Protein AF-A0AA35SEV9-F1 (afdb_monomer)

Organism: Geodia barretti (NCBI:txid519541)

InterPro domains:
  IPR002083 MATH/TRAF domain [PS50144] (1-94)
  IPR008974 TRAF-like [G3DSA:2.60.210.10] (1-99)
  IPR049342 TRAF1-6, MATH domain [PF21355] (1-91)

pLDDT: mean 81.18, std 13.23, range [44.41, 95.62]

Structure (mmCIF, N/CA/C/O backbone):
data_AF-A0AA35SEV9-F1
#
_entry.id   AF-A0AA35SEV9-F1
#
loop_
_atom_site.group_PDB
_atom_site.id
_atom_site.type_symbol
_atom_site.label_atom_id
_atom_site.label_alt_id
_atom_site.label_comp_id
_atom_site.label_asym_id
_atom_site.label_entity_id
_atom_site.label_seq_id
_atom_site.pdbx_PDB_ins_code
_atom_site.Cartn_x
_atom_site.Cartn_y
_atom_site.Cartn_z
_atom_site.occupancy
_atom_site.B_iso_or_equiv
_atom_site.auth_seq_id
_atom_site.auth_comp_id
_atom_site.auth_asym_id
_atom_site.auth_atom_id
_atom_site.pdbx_PDB_model_num
ATOM 1 N N . MET A 1 1 ? 6.228 -3.568 -7.832 1.00 87.62 1 MET A N 1
ATOM 2 C CA . MET A 1 1 ? 6.387 -2.973 -9.179 1.00 87.62 1 MET A CA 1
ATOM 3 C C . MET A 1 1 ? 5.561 -3.726 -10.206 1.00 87.62 1 MET A C 1
ATOM 5 O O . MET A 1 1 ? 5.383 -4.935 -10.067 1.00 87.62 1 MET A O 1
ATOM 9 N N . MET A 1 2 ? 5.070 -3.018 -11.220 1.00 92.62 2 MET A N 1
ATOM 10 C CA . MET A 1 2 ? 4.344 -3.572 -12.366 1.00 92.62 2 MET A CA 1
ATOM 11 C C . MET A 1 2 ? 5.061 -3.189 -13.657 1.00 92.62 2 MET A C 1
ATOM 13 O O . MET A 1 2 ? 5.808 -2.213 -13.660 1.00 92.62 2 MET A O 1
ATOM 17 N N . LYS A 1 3 ? 4.843 -3.963 -14.721 1.00 94.31 3 LYS A N 1
ATOM 18 C CA . LYS A 1 3 ? 5.356 -3.637 -16.048 1.00 94.31 3 LYS A CA 1
ATOM 19 C C . LYS A 1 3 ? 4.572 -2.456 -16.617 1.00 94.31 3 LYS A C 1
ATOM 21 O O . LYS A 1 3 ? 3.362 -2.557 -16.809 1.00 94.31 3 LYS A O 1
ATOM 26 N N . GLY A 1 4 ? 5.258 -1.352 -16.872 1.00 93.62 4 GLY A N 1
ATOM 27 C CA . GLY A 1 4 ? 4.696 -0.162 -17.498 1.00 93.62 4 GLY A CA 1
ATOM 28 C C . GLY A 1 4 ? 4.988 -0.096 -18.996 1.00 93.62 4 GLY A C 1
ATOM 29 O O . GLY A 1 4 ? 6.002 -0.599 -19.484 1.00 93.62 4 GLY A O 1
ATOM 30 N N . GLU A 1 5 ? 4.119 0.589 -19.740 1.00 95.62 5 GLU A N 1
ATOM 31 C CA . GLU A 1 5 ? 4.301 0.845 -21.180 1.00 95.62 5 GLU A CA 1
ATOM 32 C C . GLU A 1 5 ? 5.563 1.675 -21.470 1.00 95.62 5 GLU A C 1
ATOM 34 O O . GLU A 1 5 ? 6.181 1.539 -22.526 1.00 95.62 5 GLU A O 1
ATOM 39 N N . PHE A 1 6 ? 5.989 2.493 -20.503 1.00 94.56 6 PHE A N 1
ATOM 40 C CA . PHE A 1 6 ? 7.127 3.404 -20.624 1.00 94.56 6 PHE A CA 1
ATOM 41 C C . PHE A 1 6 ? 8.382 2.931 -19.876 1.00 94.56 6 PHE A C 1
ATOM 43 O O . PHE A 1 6 ? 9.344 3.690 -19.779 1.00 94.56 6 PHE A O 1
ATOM 50 N N . ASP A 1 7 ? 8.431 1.678 -19.405 1.00 92.94 7 ASP A N 1
ATOM 51 C CA . ASP A 1 7 ? 9.550 1.147 -18.606 1.00 92.94 7 ASP A CA 1
ATOM 52 C C . ASP A 1 7 ? 10.916 1.240 -19.302 1.00 92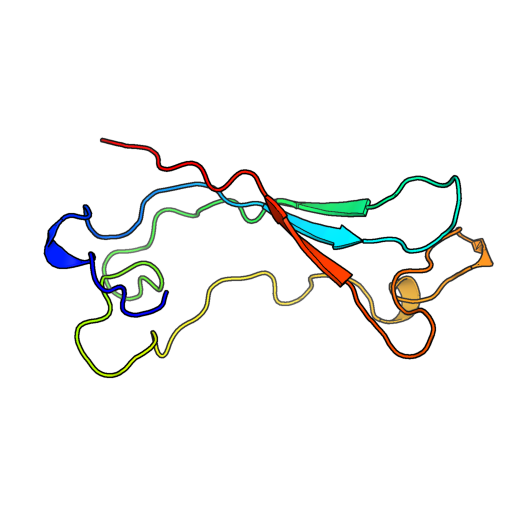.94 7 ASP A C 1
ATOM 54 O O . ASP A 1 7 ? 11.947 1.243 -18.628 1.00 92.94 7 ASP A O 1
ATOM 58 N N . SER A 1 8 ? 10.950 1.303 -20.639 1.00 93.50 8 SER A N 1
ATOM 59 C CA . SER A 1 8 ? 12.180 1.498 -21.420 1.00 93.50 8 SER A CA 1
ATOM 60 C C . SER A 1 8 ? 12.790 2.894 -21.279 1.00 93.50 8 SER A C 1
ATOM 62 O O . SER A 1 8 ? 13.962 3.061 -21.598 1.00 93.50 8 SER A O 1
ATOM 64 N N . HIS A 1 9 ? 12.010 3.878 -20.830 1.00 93.12 9 HIS A N 1
ATOM 65 C CA . HIS A 1 9 ? 12.426 5.271 -20.652 1.00 93.12 9 HIS A CA 1
ATOM 66 C C . HIS A 1 9 ? 12.695 5.626 -19.182 1.00 93.12 9 HIS A C 1
ATOM 68 O O . HIS A 1 9 ? 13.151 6.731 -18.893 1.00 93.12 9 HIS A O 1
ATOM 74 N N . LEU A 1 10 ? 12.408 4.712 -18.251 1.00 90.12 10 LE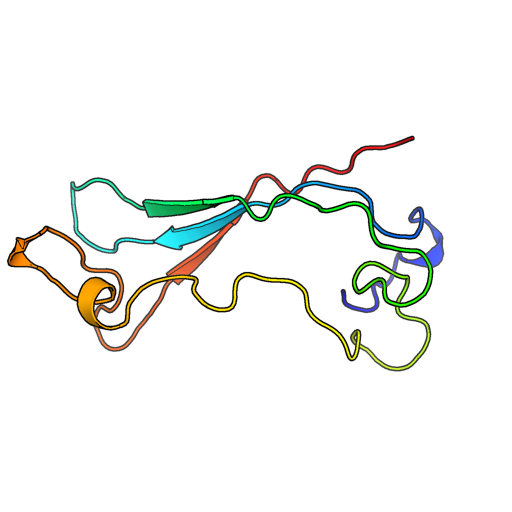U A N 1
ATOM 75 C CA . LEU A 1 10 ? 12.608 4.915 -16.819 1.00 90.12 10 LEU A CA 1
ATOM 76 C C . LEU A 1 10 ? 13.982 4.402 -16.370 1.00 90.12 10 LEU A C 1
ATOM 78 O O . LEU A 1 10 ? 14.529 3.449 -16.931 1.00 90.12 10 LEU A O 1
ATOM 82 N N . LYS A 1 11 ? 14.529 5.033 -15.326 1.00 89.00 11 LYS A N 1
ATOM 83 C CA . LYS A 1 11 ? 15.733 4.556 -14.637 1.00 89.00 11 LYS A CA 1
ATOM 84 C C . LYS A 1 11 ? 15.363 3.412 -13.691 1.00 89.00 11 LYS A C 1
ATOM 86 O O . LYS A 1 11 ? 14.328 3.463 -13.032 1.00 89.00 11 LYS A O 1
ATOM 91 N N . TRP A 1 12 ? 16.235 2.409 -13.617 1.00 88.44 12 TRP A N 1
ATOM 92 C CA . TRP A 1 12 ? 16.050 1.231 -12.772 1.00 88.44 12 TRP A CA 1
ATOM 93 C C . TRP A 1 12 ? 17.318 0.914 -11.960 1.00 88.44 12 TRP A C 1
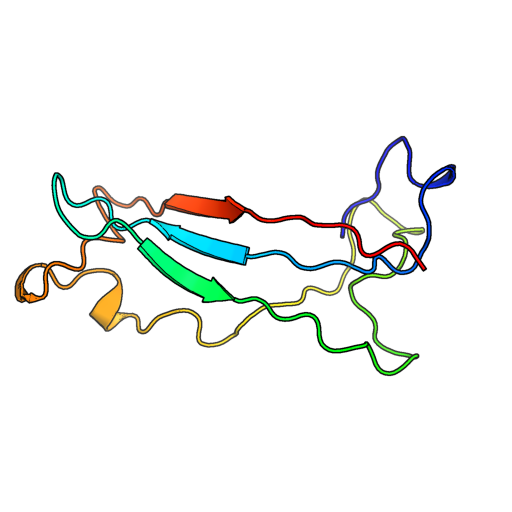ATOM 95 O O . TRP A 1 12 ? 18.416 1.162 -12.465 1.00 88.44 12 TRP A O 1
ATOM 105 N N . PRO A 1 13 ? 17.190 0.334 -10.748 1.00 88.19 13 PRO A N 1
ATOM 106 C CA . PRO A 1 13 ? 15.933 0.087 -10.026 1.00 88.19 13 PRO A CA 1
ATOM 107 C C . PRO A 1 13 ? 15.206 1.391 -9.670 1.00 88.19 13 PRO A C 1
ATOM 109 O O . PRO A 1 13 ? 15.821 2.457 -9.675 1.00 88.19 13 PRO A O 1
ATOM 112 N N . PHE A 1 14 ? 13.900 1.315 -9.403 1.00 85.94 14 PHE A N 1
ATOM 113 C CA . PHE A 1 14 ? 13.154 2.479 -8.929 1.00 85.94 14 PHE A CA 1
ATOM 114 C C . PHE A 1 14 ? 13.762 2.957 -7.607 1.00 85.94 14 PHE A C 1
ATOM 116 O O . PHE A 1 14 ? 13.933 2.162 -6.683 1.00 85.94 14 PHE A O 1
ATOM 123 N N . LYS A 1 15 ? 14.081 4.250 -7.545 1.00 83.38 15 LYS A N 1
ATOM 124 C CA . LYS A 1 15 ? 14.560 4.942 -6.351 1.00 83.38 15 LYS A CA 1
ATOM 125 C C . LYS A 1 15 ? 13.610 6.088 -6.073 1.00 83.38 15 LYS A C 1
ATOM 127 O O . LYS A 1 15 ? 13.399 6.944 -6.934 1.00 83.38 15 LYS A O 1
ATOM 132 N N . GLY A 1 16 ? 12.996 6.046 -4.907 1.00 79.50 16 GLY A N 1
ATOM 133 C CA . GLY A 1 16 ? 11.962 6.990 -4.561 1.00 79.50 16 GLY A CA 1
ATOM 134 C C . GLY A 1 16 ? 11.306 6.655 -3.244 1.00 79.50 16 GLY A C 1
ATOM 135 O O . GLY A 1 16 ? 11.372 5.521 -2.764 1.00 79.50 16 GLY A O 1
ATOM 136 N N . GLU A 1 17 ? 10.652 7.658 -2.694 1.00 81.88 17 GLU A N 1
ATOM 137 C CA . GLU A 1 17 ? 9.861 7.534 -1.483 1.00 81.88 17 GLU A CA 1
ATOM 138 C C . GLU A 1 17 ? 8.388 7.419 -1.865 1.00 81.88 17 GLU A C 1
ATOM 140 O O . GLU A 1 17 ? 7.960 7.878 -2.925 1.00 81.88 17 GLU A O 1
ATOM 145 N N . MET A 1 18 ? 7.618 6.726 -1.032 1.00 82.25 18 MET A N 1
ATOM 146 C CA . MET A 1 18 ? 6.165 6.706 -1.124 1.00 82.25 18 MET A CA 1
ATOM 147 C C . MET A 1 18 ? 5.585 6.575 0.276 1.00 82.25 18 MET A C 1
ATOM 149 O O . MET A 1 18 ? 6.146 5.906 1.142 1.00 82.25 18 MET A O 1
ATOM 153 N N . THR A 1 19 ? 4.426 7.175 0.496 1.00 84.44 19 THR A N 1
ATOM 154 C CA . THR A 1 19 ? 3.678 7.017 1.742 1.00 84.44 19 THR A CA 1
ATOM 155 C C . THR A 1 19 ? 2.414 6.220 1.461 1.00 84.44 19 THR A C 1
ATOM 157 O O . THR A 1 19 ? 1.686 6.519 0.515 1.00 84.44 19 THR A O 1
ATOM 160 N N . VAL A 1 20 ? 2.153 5.197 2.277 1.00 85.88 20 VAL A N 1
ATOM 161 C CA . VAL A 1 20 ? 0.889 4.455 2.263 1.00 85.88 20 VAL A CA 1
ATOM 162 C C . VAL A 1 20 ? 0.130 4.816 3.531 1.00 85.88 20 VAL A C 1
ATOM 164 O O . VAL A 1 20 ? 0.628 4.645 4.640 1.00 85.88 20 VAL A O 1
ATOM 167 N N . GLU A 1 21 ? -1.078 5.333 3.366 1.00 87.00 21 GLU A N 1
ATOM 168 C CA . GLU A 1 21 ? -1.912 5.839 4.453 1.00 87.00 21 GLU A CA 1
ATOM 169 C C . GLU A 1 21 ? -3.218 5.046 4.500 1.00 87.00 21 GLU A C 1
ATOM 171 O O . GLU A 1 21 ? -3.831 4.795 3.457 1.00 87.00 21 GLU A O 1
ATOM 176 N N . LEU A 1 22 ? -3.662 4.681 5.704 1.00 89.81 22 LEU A N 1
ATOM 177 C CA . LEU A 1 22 ? -4.996 4.129 5.929 1.00 89.81 22 LEU A CA 1
ATOM 178 C C . LEU A 1 22 ? -5.911 5.257 6.409 1.00 89.81 22 LEU A C 1
ATOM 180 O O . LEU A 1 22 ? -5.626 5.943 7.393 1.00 89.81 22 LEU A O 1
ATOM 184 N N . VAL A 1 23 ? -6.992 5.486 5.668 1.00 89.12 23 VAL A N 1
ATOM 185 C CA . VAL A 1 23 ? -7.897 6.613 5.898 1.00 89.12 23 VAL A CA 1
ATOM 186 C C . VAL A 1 23 ? -8.880 6.266 7.010 1.00 89.12 23 VAL A C 1
ATOM 188 O O . VAL A 1 23 ? -9.642 5.307 6.899 1.00 89.12 23 VAL A O 1
ATOM 191 N N . ASN A 1 24 ? -8.876 7.074 8.068 1.00 89.50 24 ASN A N 1
ATOM 192 C CA . ASN A 1 24 ? -9.916 7.088 9.086 1.00 89.50 24 ASN A CA 1
ATOM 193 C C . ASN A 1 24 ? -11.168 7.727 8.477 1.00 89.50 24 ASN A C 1
ATOM 195 O O . ASN A 1 24 ? -11.135 8.879 8.037 1.00 89.50 24 ASN A O 1
ATOM 199 N N . GLN A 1 25 ? -12.262 6.974 8.416 1.00 88.94 25 GLN A N 1
ATOM 200 C CA . GLN A 1 25 ? -13.485 7.378 7.723 1.00 88.94 25 GLN A CA 1
ATOM 201 C C . GLN A 1 25 ? -14.434 8.200 8.612 1.00 88.94 25 GLN A C 1
ATOM 203 O O . GLN A 1 25 ? -15.499 8.609 8.151 1.00 88.94 25 GLN A O 1
ATOM 208 N N . LYS A 1 26 ? -14.049 8.485 9.863 1.00 84.50 26 LYS A N 1
ATOM 209 C CA . LYS A 1 26 ? -14.818 9.325 10.786 1.00 84.50 26 LYS A CA 1
ATOM 210 C C . LYS A 1 26 ? -14.979 10.757 10.262 1.00 84.50 26 LYS A C 1
ATOM 212 O O . LYS A 1 26 ? -14.001 11.447 9.962 1.00 84.50 26 LYS A O 1
ATOM 217 N N . GLU A 1 27 ? -16.211 11.261 10.233 1.00 76.81 27 GLU A N 1
ATOM 218 C CA . GLU A 1 27 ? -16.472 12.657 9.873 1.00 76.81 27 GLU A CA 1
ATOM 219 C C . GLU A 1 27 ? -15.909 13.627 10.930 1.00 76.81 27 GLU A C 1
ATOM 221 O O . GLU A 1 27 ? -16.189 13.518 12.123 1.00 76.81 27 GLU A O 1
ATOM 226 N N . GLY A 1 28 ? -15.107 14.603 10.491 1.00 67.88 28 GLY A N 1
ATOM 227 C CA . GLY A 1 28 ? -14.615 15.697 11.341 1.00 67.88 28 GLY A CA 1
ATOM 228 C C . GLY A 1 28 ? -13.458 15.366 12.299 1.00 67.88 28 GLY A C 1
ATOM 229 O O . GLY A 1 28 ? -13.061 16.250 13.055 1.00 67.88 28 GLY A O 1
ATOM 230 N N . GLY A 1 29 ? -12.907 14.145 12.275 1.00 59.88 29 GLY A N 1
ATOM 231 C CA . GLY A 1 29 ? -11.746 13.730 13.084 1.00 59.88 29 GLY A CA 1
ATOM 232 C C . GLY A 1 29 ? -10.389 13.842 12.370 1.00 59.88 29 GLY A C 1
ATOM 233 O O . GLY A 1 29 ? -10.316 14.226 11.199 1.00 59.88 29 GLY A O 1
ATOM 234 N N . GLU A 1 30 ? -9.302 13.485 13.070 1.00 62.16 30 GLU A N 1
ATOM 235 C CA . GLU A 1 30 ? -7.99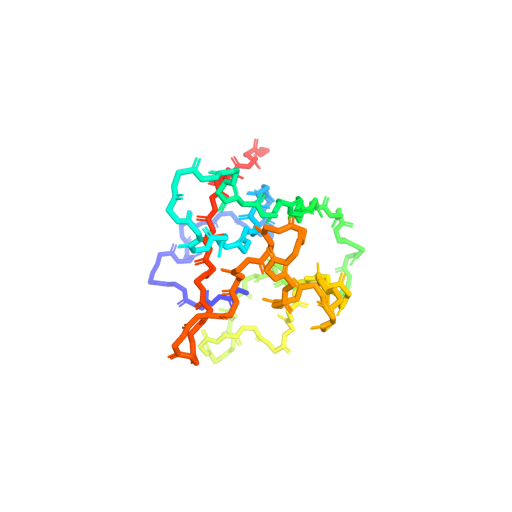8 13.245 12.435 1.00 62.16 30 GLU A CA 1
ATOM 236 C C . GLU A 1 30 ? -8.138 12.113 11.410 1.00 62.16 30 GLU A C 1
ATOM 238 O O . GLU A 1 30 ? -8.600 11.015 11.717 1.00 62.16 30 GLU A O 1
ATOM 243 N N . LYS A 1 31 ? -7.807 12.416 10.153 1.00 64.12 31 LYS A N 1
ATOM 244 C CA . LYS A 1 31 ? -8.286 11.635 9.006 1.00 64.12 31 LYS A CA 1
ATOM 245 C C . LYS A 1 31 ? -7.446 10.405 8.667 1.00 64.12 31 LYS A C 1
ATOM 247 O O . LYS A 1 31 ? -7.864 9.639 7.805 1.00 64.12 31 LYS A O 1
ATOM 252 N N . TYR A 1 32 ? -6.262 10.222 9.249 1.00 62.16 32 TYR A N 1
ATOM 253 C CA . TYR A 1 32 ? -5.302 9.240 8.734 1.00 62.16 32 TYR A CA 1
ATOM 254 C C . TYR A 1 32 ? -4.459 8.629 9.851 1.00 62.16 32 TYR A C 1
ATOM 256 O O . TYR A 1 32 ? -3.925 9.366 10.676 1.00 62.16 32 TYR A O 1
ATOM 264 N N . GLU A 1 33 ? -4.246 7.313 9.794 1.00 63.62 33 GLU A N 1
ATOM 265 C CA . GLU A 1 33 ? -3.020 6.728 10.335 1.00 63.62 33 GLU A CA 1
ATOM 266 C C . GLU A 1 33 ? -1.982 6.696 9.210 1.00 63.62 33 GLU A C 1
ATOM 268 O O . GLU A 1 33 ? -2.200 6.113 8.140 1.00 63.62 33 GLU A O 1
ATOM 273 N N . GLN A 1 34 ? -0.861 7.379 9.438 1.00 59.72 34 GLN A N 1
ATOM 274 C CA . GLN A 1 34 ? 0.238 7.477 8.487 1.00 59.72 34 GLN A CA 1
ATOM 275 C C . GLN A 1 34 ? 1.341 6.519 8.912 1.00 59.72 34 GLN A C 1
ATOM 277 O O . GLN A 1 34 ? 1.883 6.645 10.010 1.00 59.72 34 GLN A O 1
ATOM 282 N N . LYS A 1 35 ? 1.718 5.593 8.029 1.00 62.69 35 LYS A N 1
ATOM 283 C CA . LYS A 1 35 ? 2.971 4.862 8.187 1.00 62.69 35 LYS A CA 1
ATOM 284 C C . LYS A 1 35 ? 3.867 5.161 6.992 1.00 62.69 35 LYS A C 1
ATOM 286 O O . LYS A 1 35 ? 3.539 4.741 5.879 1.00 62.69 35 LYS A O 1
ATOM 291 N N . PRO A 1 36 ? 4.971 5.904 7.186 1.00 54.59 36 PRO A N 1
ATOM 292 C CA . PRO A 1 36 ? 5.914 6.117 6.105 1.00 54.59 36 PRO A CA 1
ATOM 293 C C . PRO A 1 36 ? 6.465 4.752 5.685 1.00 54.59 36 PRO A C 1
ATOM 295 O O . PRO A 1 36 ? 6.895 3.952 6.518 1.00 54.59 36 PRO A O 1
ATOM 298 N N . VAL A 1 37 ? 6.411 4.460 4.386 1.00 58.12 37 VAL A N 1
ATOM 299 C CA . VAL A 1 37 ? 7.155 3.334 3.824 1.00 58.12 37 VAL A CA 1
ATOM 300 C C . VAL A 1 37 ? 8.492 3.914 3.398 1.00 58.12 37 VAL A C 1
ATOM 302 O O . VAL A 1 37 ? 8.682 4.298 2.247 1.00 58.12 37 VAL A O 1
ATOM 305 N N . GLU A 1 38 ? 9.399 4.047 4.365 1.00 52.09 38 GLU A N 1
ATOM 306 C CA . GLU A 1 38 ? 10.752 4.509 4.078 1.00 52.09 38 GLU A CA 1
ATOM 307 C C . GLU A 1 38 ? 11.475 3.470 3.219 1.00 52.09 38 GLU A C 1
ATOM 309 O O . GLU A 1 38 ? 11.435 2.256 3.459 1.00 52.09 38 GLU A O 1
ATOM 314 N N . HIS A 1 39 ? 12.096 3.970 2.157 1.00 53.03 39 HIS A N 1
ATOM 315 C CA . HIS A 1 39 ? 12.860 3.175 1.218 1.00 53.03 39 HIS A CA 1
ATOM 316 C C . HIS A 1 39 ? 14.169 2.756 1.895 1.00 53.03 39 HIS A C 1
ATOM 318 O O . HIS A 1 39 ? 15.070 3.571 2.077 1.00 53.03 39 HIS A O 1
ATOM 324 N N . CYS A 1 40 ? 14.299 1.484 2.273 1.00 44.41 40 CYS A N 1
ATOM 325 C CA . CYS A 1 40 ? 15.609 0.931 2.591 1.00 44.41 40 CYS A CA 1
ATOM 326 C C . CYS A 1 40 ? 16.313 0.593 1.279 1.00 44.41 40 CYS A C 1
ATOM 328 O O . CYS A 1 40 ? 15.806 -0.221 0.504 1.00 44.41 40 CYS A O 1
ATOM 330 N N . ASP A 1 41 ? 17.471 1.216 1.048 1.00 50.22 41 ASP A N 1
ATOM 331 C CA . ASP A 1 41 ? 18.386 0.864 -0.035 1.00 50.22 41 ASP A CA 1
ATOM 332 C C . ASP A 1 41 ? 18.514 -0.666 -0.133 1.00 50.22 41 ASP A C 1
ATOM 334 O O . ASP A 1 41 ? 18.920 -1.330 0.829 1.00 50.22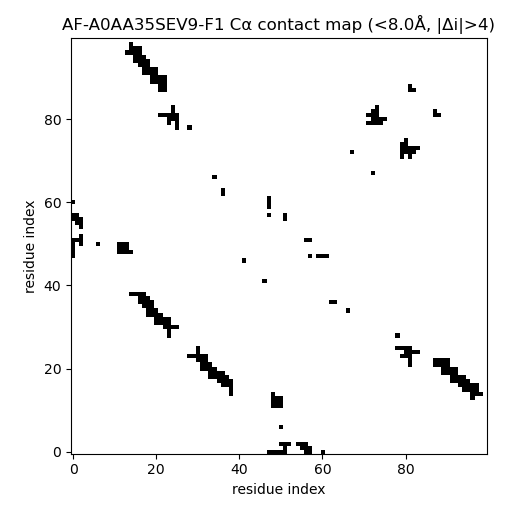 41 ASP A O 1
ATOM 338 N N . PRO A 1 42 ? 18.126 -1.267 -1.263 1.00 51.50 42 PRO A N 1
ATOM 339 C CA . PRO A 1 42 ? 18.054 -2.706 -1.351 1.00 51.50 42 PRO A CA 1
ATOM 340 C C . PRO A 1 42 ? 19.457 -3.290 -1.490 1.00 51.50 42 PRO A C 1
ATOM 342 O O . PRO A 1 42 ? 20.205 -2.969 -2.414 1.00 51.50 42 PRO A O 1
ATOM 345 N N . ILE A 1 43 ? 19.772 -4.220 -0.593 1.00 51.44 43 ILE A N 1
ATOM 346 C CA . ILE A 1 43 ? 20.886 -5.157 -0.735 1.00 51.44 43 ILE A CA 1
ATOM 347 C C . ILE A 1 43 ? 20.739 -5.850 -2.106 1.00 51.44 43 ILE A C 1
ATOM 349 O O . ILE A 1 43 ? 19.679 -6.385 -2.436 1.00 51.44 43 ILE A O 1
ATOM 353 N N . GLU A 1 44 ? 21.801 -5.804 -2.916 1.00 55.72 44 GLU A N 1
ATOM 354 C CA . GLU A 1 44 ? 21.797 -5.865 -4.392 1.00 55.72 44 GLU A CA 1
ATOM 355 C C . GLU A 1 44 ? 21.141 -7.094 -5.064 1.00 55.72 44 GLU A C 1
ATOM 357 O O . GLU A 1 44 ? 20.911 -7.076 -6.274 1.00 55.72 44 GLU A O 1
ATOM 362 N N . HIS A 1 45 ? 20.787 -8.150 -4.328 1.00 55.62 45 HIS A N 1
ATOM 363 C CA . HIS A 1 45 ? 20.313 -9.414 -4.908 1.00 55.62 45 HIS A CA 1
ATOM 364 C C . HIS A 1 45 ? 18.825 -9.731 -4.686 1.00 55.62 45 HIS A C 1
ATOM 366 O O . HIS A 1 45 ? 18.299 -10.618 -5.360 1.00 55.62 45 HIS A O 1
ATOM 372 N N . ASP A 1 46 ? 18.119 -8.999 -3.816 1.00 65.88 46 ASP A N 1
ATOM 373 C CA . ASP A 1 46 ? 16.689 -9.229 -3.555 1.00 65.88 46 ASP A CA 1
ATOM 374 C C . ASP A 1 46 ? 15.863 -7.932 -3.521 1.00 65.88 46 ASP A C 1
ATOM 376 O O . ASP A 1 46 ? 15.178 -7.601 -2.557 1.00 65.88 46 ASP A O 1
ATOM 380 N N . ASN A 1 47 ? 15.969 -7.157 -4.598 1.00 77.75 47 ASN A N 1
ATOM 381 C CA . ASN A 1 47 ? 15.344 -5.848 -4.690 1.00 77.75 47 ASN A CA 1
ATOM 382 C C . ASN A 1 47 ? 13.929 -5.922 -5.327 1.00 77.75 47 ASN A C 1
ATOM 384 O O . ASN A 1 47 ? 13.821 -6.170 -6.533 1.00 77.75 47 ASN A O 1
ATOM 388 N N . PRO A 1 48 ? 12.835 -5.644 -4.585 1.00 81.94 48 PRO A N 1
ATOM 389 C CA . PRO A 1 48 ? 11.468 -5.642 -5.124 1.00 81.94 48 PRO A CA 1
ATOM 390 C C . PRO A 1 48 ? 11.165 -4.455 -6.059 1.00 81.94 48 PRO A C 1
ATOM 392 O O . PRO A 1 48 ? 10.118 -4.450 -6.715 1.00 81.94 48 PRO A O 1
ATOM 395 N N . PHE A 1 49 ? 12.074 -3.477 -6.146 1.00 86.19 49 PHE A N 1
ATOM 396 C CA . PHE A 1 49 ? 11.989 -2.260 -6.960 1.00 86.19 49 PHE A CA 1
ATOM 397 C C . PHE A 1 49 ? 12.705 -2.369 -8.321 1.00 86.19 49 PHE A C 1
ATOM 399 O O . PHE A 1 49 ? 12.839 -1.377 -9.039 1.00 86.19 49 PHE A O 1
ATOM 406 N N . GLN A 1 50 ? 13.175 -3.563 -8.697 1.00 88.56 50 GLN A N 1
ATOM 407 C CA . GLN A 1 50 ? 13.769 -3.818 -10.015 1.00 88.56 50 GLN A CA 1
ATOM 408 C C . GLN A 1 50 ? 12.741 -3.716 -11.148 1.00 88.56 50 GLN A C 1
ATOM 410 O O . GLN A 1 50 ? 11.529 -3.845 -10.939 1.00 88.56 50 GLN A O 1
ATOM 415 N N . ARG A 1 51 ? 13.250 -3.532 -12.374 1.00 91.31 51 ARG A N 1
ATOM 416 C CA . ARG A 1 51 ? 12.426 -3.544 -13.587 1.00 91.31 51 ARG A CA 1
ATOM 417 C C . ARG A 1 51 ? 11.742 -4.897 -13.747 1.00 91.31 51 ARG 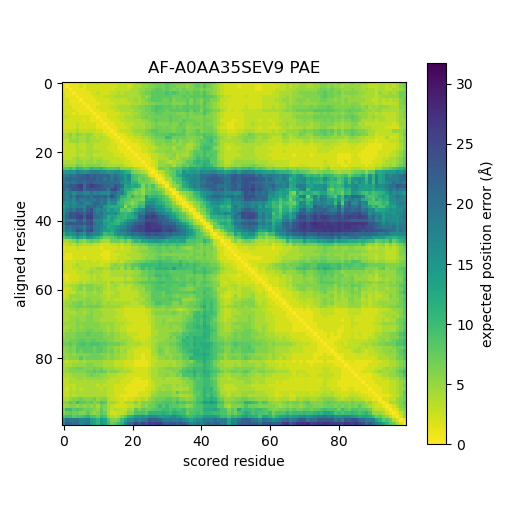A C 1
ATOM 419 O O . ARG A 1 51 ? 12.398 -5.934 -13.691 1.00 91.31 51 ARG A O 1
ATOM 426 N N . VAL A 1 52 ? 10.442 -4.888 -14.028 1.00 92.44 52 VAL A N 1
ATOM 427 C CA . VAL A 1 52 ? 9.693 -6.111 -14.343 1.00 92.44 52 VAL A CA 1
ATOM 428 C C . VAL A 1 52 ? 9.945 -6.484 -15.806 1.00 92.44 52 VAL A C 1
ATOM 430 O O . VAL A 1 52 ? 9.404 -5.865 -16.720 1.00 92.44 52 VAL A O 1
ATOM 433 N N . THR A 1 53 ? 10.803 -7.478 -16.043 1.00 91.06 53 THR A N 1
ATOM 434 C CA . THR A 1 53 ? 11.130 -7.978 -17.393 1.00 91.06 53 THR A CA 1
ATOM 435 C C . THR A 1 53 ? 10.325 -9.217 -17.791 1.00 91.06 53 THR A C 1
ATOM 437 O O . THR A 1 53 ? 10.108 -9.442 -18.980 1.00 91.06 53 THR A O 1
ATOM 440 N N . GLU A 1 54 ? 9.840 -9.988 -16.815 1.00 90.12 54 GLU A N 1
ATOM 441 C CA . GLU A 1 54 ? 9.044 -11.205 -17.008 1.00 90.12 54 GLU A CA 1
ATOM 442 C C . GLU A 1 54 ? 7.651 -11.062 -16.377 1.00 90.12 54 GLU A C 1
ATOM 444 O O . GLU A 1 54 ? 7.526 -10.703 -15.205 1.00 90.12 54 GLU A O 1
ATOM 449 N N . GLY A 1 55 ? 6.601 -11.392 -17.137 1.00 91.19 55 GLY A N 1
ATOM 450 C CA . GLY A 1 55 ? 5.208 -11.229 -16.708 1.00 91.19 55 GLY A CA 1
ATOM 451 C C . GLY A 1 55 ? 4.775 -9.762 -16.573 1.00 91.19 55 GLY A C 1
ATOM 452 O O . GLY A 1 55 ? 5.434 -8.857 -17.086 1.00 91.19 55 GLY A O 1
ATOM 453 N N . ASP A 1 56 ? 3.655 -9.541 -15.877 1.00 92.56 56 ASP A N 1
ATOM 454 C CA . ASP A 1 56 ? 3.033 -8.210 -15.748 1.00 92.56 56 ASP A CA 1
ATOM 455 C C . ASP A 1 56 ? 3.339 -7.517 -14.408 1.00 92.56 56 ASP A C 1
ATOM 457 O O . ASP A 1 56 ? 3.170 -6.305 -14.263 1.00 92.56 56 ASP A O 1
ATOM 461 N N . ARG A 1 57 ? 3.804 -8.268 -13.401 1.00 91.25 57 ARG A N 1
ATOM 462 C CA . ARG A 1 57 ? 4.122 -7.740 -12.066 1.00 91.25 57 ARG A CA 1
ATOM 463 C C . ARG A 1 57 ? 5.280 -8.474 -11.406 1.00 91.25 57 ARG A C 1
ATOM 465 O O . ARG A 1 57 ? 5.487 -9.663 -11.642 1.00 91.25 57 ARG A O 1
ATOM 472 N N . SER A 1 58 ? 5.980 -7.772 -10.517 1.00 88.75 58 SER A N 1
ATOM 473 C CA . SER A 1 58 ? 6.994 -8.380 -9.655 1.00 88.75 58 SER A CA 1
ATOM 474 C C . SER A 1 58 ? 6.381 -9.496 -8.805 1.00 88.75 58 SER A C 1
ATOM 476 O O . SER A 1 58 ? 5.273 -9.361 -8.282 1.00 88.75 58 SER A O 1
ATOM 478 N N . LYS A 1 59 ? 7.132 -10.587 -8.626 1.00 88.19 59 LYS A N 1
ATOM 479 C CA . LYS A 1 59 ? 6.787 -11.669 -7.689 1.00 88.19 59 LYS A CA 1
ATOM 480 C C . LYS A 1 59 ? 7.040 -11.279 -6.228 1.00 88.19 59 LYS A C 1
ATOM 482 O O . LYS A 1 59 ? 6.670 -12.030 -5.333 1.00 88.19 59 LYS A O 1
ATOM 487 N N . LYS A 1 60 ? 7.689 -10.135 -5.997 1.00 83.94 60 LYS A N 1
ATOM 488 C CA . LYS A 1 60 ? 8.082 -9.639 -4.677 1.00 83.94 60 LYS A CA 1
ATOM 489 C C . LYS A 1 60 ? 7.410 -8.298 -4.401 1.00 83.94 60 LYS A C 1
ATOM 491 O O . LYS A 1 60 ? 7.317 -7.446 -5.289 1.00 83.94 60 LYS A O 1
ATOM 496 N N . GLY A 1 61 ? 6.942 -8.133 -3.170 1.00 82.88 61 GLY A N 1
ATOM 497 C CA . GLY A 1 61 ? 6.389 -6.888 -2.648 1.00 82.88 61 GLY A CA 1
ATOM 498 C C . GLY A 1 61 ? 7.255 -6.348 -1.516 1.00 82.88 61 GLY A C 1
ATOM 499 O O . GLY A 1 61 ? 8.015 -7.097 -0.908 1.00 82.88 61 GLY A O 1
ATOM 500 N N . TRP A 1 62 ? 7.123 -5.055 -1.244 1.00 81.25 62 TRP A N 1
ATOM 501 C CA . TRP A 1 62 ? 7.710 -4.396 -0.082 1.00 81.25 62 TRP A CA 1
ATOM 502 C C . TRP A 1 62 ? 6.603 -3.688 0.688 1.00 81.25 62 TRP A C 1
ATOM 504 O O . TRP A 1 62 ? 5.721 -3.086 0.074 1.00 81.25 62 TRP A O 1
ATOM 514 N N . GLY A 1 63 ? 6.642 -3.770 2.012 1.00 80.88 63 GLY A N 1
ATOM 515 C CA . GLY A 1 63 ? 5.647 -3.161 2.881 1.00 80.88 63 GLY A CA 1
ATOM 516 C C . GLY A 1 63 ? 5.870 -3.534 4.340 1.00 80.88 63 GLY A C 1
ATOM 517 O O . GLY A 1 63 ? 6.807 -4.256 4.677 1.00 80.88 63 GLY A O 1
ATOM 518 N N . LEU A 1 64 ? 4.987 -3.042 5.203 1.00 80.31 64 LEU A N 1
ATOM 519 C CA . LEU A 1 64 ? 5.018 -3.313 6.636 1.00 80.31 64 LEU A CA 1
ATOM 520 C C . LEU A 1 64 ? 4.080 -4.479 6.949 1.00 80.31 64 LEU A C 1
ATOM 522 O O . LEU A 1 64 ? 2.879 -4.383 6.705 1.00 80.31 64 LEU A O 1
ATOM 526 N N . ALA A 1 65 ? 4.624 -5.570 7.495 1.00 82.25 65 ALA A N 1
ATOM 527 C CA . ALA A 1 65 ? 3.822 -6.728 7.900 1.00 82.25 65 ALA A CA 1
ATOM 528 C C . ALA A 1 65 ? 2.821 -6.367 9.014 1.00 82.25 65 ALA A C 1
ATOM 530 O O . ALA A 1 65 ? 1.696 -6.856 9.023 1.00 82.25 65 ALA A O 1
ATOM 531 N N . GLU A 1 66 ? 3.216 -5.463 9.913 1.00 85.31 66 GLU A N 1
ATOM 532 C CA . GLU A 1 66 ? 2.409 -4.977 11.036 1.00 85.31 66 GLU A CA 1
ATOM 533 C C . GLU A 1 66 ? 1.957 -3.531 10.778 1.00 85.31 66 GLU A C 1
ATOM 535 O O . GLU A 1 66 ? 2.341 -2.575 11.462 1.00 85.31 66 GLU A O 1
ATOM 540 N N . PHE A 1 67 ? 1.161 -3.352 9.720 1.00 83.44 67 PHE A 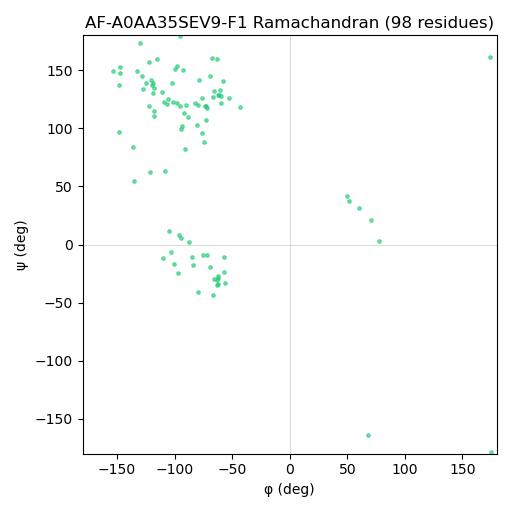N 1
ATOM 541 C CA . PHE A 1 67 ? 0.692 -2.028 9.313 1.00 83.44 67 PHE A CA 1
ATOM 542 C C . PHE A 1 67 ? -0.255 -1.400 10.345 1.00 83.44 67 PHE A C 1
ATOM 544 O O . PHE A 1 67 ? -0.076 -0.244 10.689 1.00 83.44 67 PHE A O 1
ATOM 551 N N . ILE A 1 68 ? -1.202 -2.142 10.909 1.00 86.81 68 ILE A N 1
ATOM 552 C CA . ILE A 1 68 ? -2.100 -1.670 11.974 1.00 86.81 68 ILE A CA 1
ATOM 553 C C . ILE A 1 68 ? -2.549 -2.876 12.799 1.00 86.81 68 ILE A C 1
ATOM 555 O O . ILE A 1 68 ? -2.634 -3.988 12.268 1.00 86.81 68 ILE A O 1
ATOM 559 N N . SER A 1 69 ? -2.816 -2.688 14.092 1.00 90.06 69 SER A N 1
ATOM 560 C CA . SER A 1 69 ? -3.401 -3.762 14.893 1.00 90.06 69 SER A CA 1
ATOM 561 C C . SER A 1 69 ? -4.849 -4.011 14.453 1.00 90.06 69 SER A C 1
ATOM 563 O O . SER A 1 69 ? -5.577 -3.085 14.097 1.00 90.06 69 SER A O 1
ATOM 565 N N . HIS A 1 70 ? -5.309 -5.262 14.490 1.00 91.31 70 HIS A N 1
ATOM 566 C CA . HIS A 1 70 ? -6.701 -5.552 14.129 1.00 91.31 70 HIS A CA 1
ATOM 567 C C . HIS A 1 70 ? -7.706 -4.886 15.080 1.00 91.31 70 HIS A C 1
ATOM 569 O O . HIS A 1 70 ? -8.793 -4.524 14.646 1.00 91.31 70 HIS A O 1
ATOM 575 N N . SER A 1 71 ? -7.341 -4.696 16.352 1.00 90.94 71 SER A N 1
ATOM 576 C CA . SER A 1 71 ? -8.152 -3.955 17.326 1.00 90.94 71 SER A CA 1
ATOM 577 C C . SER A 1 71 ? -8.286 -2.473 16.980 1.00 90.94 71 SER A C 1
ATOM 579 O O . SER A 1 71 ? -9.309 -1.876 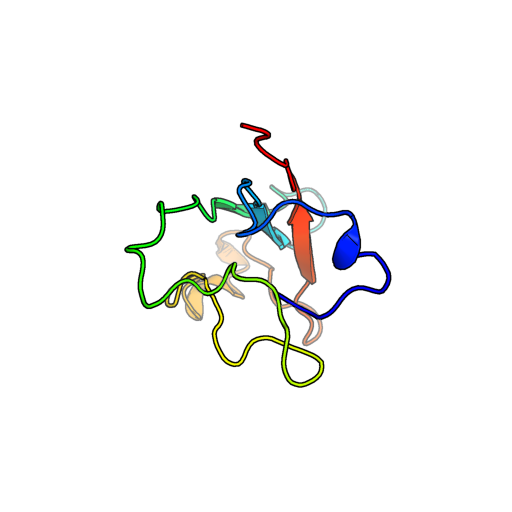17.287 1.00 90.94 71 SER A O 1
ATOM 581 N N . ASP A 1 72 ? -7.289 -1.888 16.314 1.00 88.62 72 ASP A N 1
ATOM 582 C CA . ASP A 1 72 ? -7.314 -0.479 15.919 1.00 88.62 72 ASP A CA 1
ATOM 583 C C . ASP A 1 72 ? -8.061 -0.235 14.607 1.00 88.62 72 ASP A C 1
ATOM 585 O O . ASP A 1 72 ? -8.474 0.896 14.368 1.00 88.62 72 ASP A O 1
ATOM 589 N N . LEU A 1 73 ? -8.293 -1.264 13.776 1.00 89.62 73 LEU A N 1
ATOM 590 C CA . LEU A 1 73 ? -9.077 -1.126 12.536 1.00 89.62 73 LEU A CA 1
ATOM 591 C C . LEU A 1 73 ? -10.478 -0.558 12.797 1.00 89.62 73 LEU A C 1
ATOM 593 O O . LEU A 1 73 ? -11.022 0.162 11.955 1.00 89.62 73 LEU A O 1
ATOM 597 N N . TYR A 1 74 ? -11.056 -0.882 13.953 1.00 89.44 74 TYR A N 1
ATOM 598 C CA . TYR A 1 74 ? -12.334 -0.345 14.387 1.00 89.44 74 TYR A CA 1
ATOM 599 C C . TYR A 1 74 ? -12.386 -0.225 15.912 1.00 89.44 74 TYR A C 1
ATOM 601 O O . TYR A 1 74 ? -12.711 -1.179 16.619 1.00 89.44 74 TYR A O 1
ATOM 609 N N . ASN A 1 75 ? -12.095 0.975 16.406 1.00 88.94 75 ASN A N 1
ATOM 610 C CA . ASN A 1 75 ? -12.243 1.360 17.803 1.00 88.94 75 ASN A CA 1
ATOM 611 C C . ASN A 1 75 ? -12.878 2.765 17.897 1.00 88.94 75 ASN A C 1
ATOM 613 O O . ASN A 1 75 ? -12.169 3.771 18.020 1.00 88.94 75 ASN A O 1
ATOM 617 N N . PRO A 1 76 ? -14.221 2.860 17.827 1.00 86.75 76 PRO A N 1
ATOM 618 C CA . PRO A 1 76 ? -14.933 4.139 17.862 1.00 86.75 76 PRO A CA 1
ATOM 619 C C . PRO A 1 76 ? -14.736 4.934 19.157 1.00 86.75 76 PRO A C 1
ATOM 621 O O . PRO A 1 76 ? -14.783 6.165 19.118 1.00 86.75 76 PRO A O 1
ATOM 624 N N . GLU A 1 77 ? -14.494 4.258 20.288 1.00 88.31 77 GLU A N 1
ATOM 625 C CA . GLU A 1 77 ? -14.250 4.902 21.589 1.00 88.31 77 GLU A CA 1
ATOM 626 C C . GLU A 1 77 ? -12.983 5.767 21.556 1.00 88.31 77 GLU A C 1
ATOM 628 O O . GLU A 1 77 ? -12.948 6.852 22.134 1.00 88.31 77 GLU A O 1
ATOM 633 N N . GLU A 1 78 ? -11.981 5.336 20.788 1.00 85.94 78 GLU A N 1
ATOM 634 C CA . GLU A 1 78 ? -10.748 6.083 20.515 1.00 85.94 78 GLU A CA 1
ATOM 635 C C . GLU A 1 78 ? -10.815 6.899 19.213 1.00 85.94 78 GLU A C 1
ATOM 637 O O . GLU A 1 78 ? -9.829 7.497 18.788 1.00 85.94 78 GLU A O 1
ATOM 642 N N . GLY A 1 79 ? -11.977 6.939 18.555 1.00 85.69 79 GLY A N 1
ATOM 643 C CA . GLY A 1 79 ? -12.171 7.644 17.290 1.00 85.69 79 GLY A CA 1
ATOM 644 C C . GLY A 1 79 ? -11.483 7.007 16.081 1.00 85.69 79 GLY A C 1
ATOM 645 O O . GLY A 1 79 ? -11.272 7.704 15.089 1.00 85.69 79 GLY A O 1
ATOM 646 N N . LYS A 1 80 ? -11.149 5.714 16.141 1.00 86.94 80 LYS A N 1
ATOM 647 C CA . LYS A 1 80 ? -10.544 4.944 15.047 1.00 86.94 80 LYS A CA 1
ATOM 648 C C . LYS A 1 80 ? -11.632 4.228 14.250 1.00 86.94 80 LYS A C 1
ATOM 650 O O . LYS A 1 80 ? -12.122 3.176 14.653 1.00 86.94 80 LYS A O 1
ATOM 655 N N . GLU A 1 81 ? -12.017 4.791 13.111 1.00 90.56 81 GLU A N 1
ATOM 656 C CA . GLU A 1 81 ? -13.058 4.238 12.237 1.00 90.56 81 GLU A CA 1
ATOM 657 C C . GLU A 1 81 ? -12.470 3.978 10.846 1.00 90.56 81 GLU A C 1
ATOM 659 O O . GLU A 1 81 ? -12.854 4.590 9.851 1.00 90.56 81 GLU A O 1
ATOM 664 N N . TYR A 1 82 ? -11.475 3.089 10.770 1.00 90.56 82 TYR A N 1
ATOM 665 C CA . TYR A 1 82 ? -10.828 2.744 9.501 1.00 90.56 82 TYR A CA 1
ATOM 666 C C . TYR A 1 82 ? -11.658 1.745 8.691 1.00 90.56 82 TYR A C 1
ATOM 668 O O . TYR A 1 82 ? -11.776 1.899 7.475 1.00 90.56 82 TYR A O 1
ATOM 676 N N . LEU A 1 83 ? -12.255 0.750 9.356 1.00 92.44 83 LEU A N 1
ATOM 677 C CA . LEU A 1 83 ? -13.184 -0.214 8.766 1.00 92.44 83 LEU A CA 1
ATOM 678 C C . LEU A 1 83 ? -14.629 0.261 8.953 1.00 92.44 83 LEU A C 1
ATOM 680 O O . LEU A 1 83 ? -15.205 0.114 10.029 1.00 92.44 83 LEU A O 1
ATOM 684 N N . VAL A 1 84 ? -15.230 0.807 7.898 1.00 90.25 84 VAL A N 1
ATOM 685 C CA . VAL A 1 84 ? -16.614 1.308 7.916 1.00 90.25 84 VAL A CA 1
ATOM 686 C C . VAL A 1 84 ? -17.390 0.687 6.764 1.00 90.25 84 VAL A C 1
ATOM 688 O O . VAL A 1 84 ? -16.891 0.628 5.644 1.00 90.25 84 VAL A O 1
ATOM 691 N N . ASN A 1 85 ? -18.607 0.200 7.030 1.00 92.50 85 ASN A N 1
ATOM 692 C CA . ASN A 1 85 ? -19.462 -0.471 6.037 1.00 92.50 85 ASN A CA 1
ATOM 693 C C . ASN A 1 85 ? -18.755 -1.606 5.272 1.00 92.50 85 ASN A C 1
ATOM 695 O O . ASN A 1 85 ? -18.972 -1.765 4.075 1.00 92.50 85 ASN A O 1
ATOM 699 N N . ASP A 1 86 ? -17.900 -2.369 5.962 1.00 94.38 86 ASP A N 1
ATOM 700 C CA . ASP A 1 86 ? -17.074 -3.432 5.367 1.00 94.38 86 ASP A CA 1
ATOM 701 C C . ASP A 1 86 ? -16.107 -2.927 4.275 1.00 94.38 86 ASP A C 1
ATOM 703 O O . ASP A 1 86 ? -15.792 -3.614 3.305 1.00 94.38 86 ASP A O 1
ATOM 707 N N . THR A 1 87 ? -15.632 -1.684 4.417 1.00 93.50 87 THR A N 1
ATOM 708 C CA . THR A 1 87 ? -14.678 -1.062 3.492 1.00 93.50 87 THR A CA 1
ATOM 709 C C . THR A 1 87 ? -13.470 -0.478 4.217 1.00 93.50 87 THR A C 1
ATOM 711 O O . THR A 1 87 ? -13.588 0.057 5.320 1.00 93.50 87 THR A O 1
ATOM 714 N N . LEU A 1 88 ? -12.309 -0.554 3.562 1.00 92.94 88 LEU A N 1
ATOM 715 C CA . LEU A 1 88 ? -11.067 0.123 3.936 1.00 92.94 88 LEU A CA 1
ATOM 716 C C . LEU A 1 88 ? -10.643 1.027 2.780 1.00 92.94 88 LEU A C 1
ATOM 718 O O . LEU A 1 88 ? -10.736 0.631 1.616 1.00 92.94 88 LEU A O 1
ATOM 722 N N . ILE A 1 89 ? -10.125 2.212 3.092 1.00 91.31 89 ILE A N 1
ATOM 723 C CA . ILE A 1 89 ? -9.631 3.150 2.085 1.00 91.31 89 ILE A CA 1
ATOM 724 C C . ILE A 1 89 ? -8.138 3.364 2.314 1.00 91.31 89 ILE A C 1
ATOM 726 O O . ILE A 1 89 ? -7.727 3.928 3.326 1.00 91.31 89 ILE A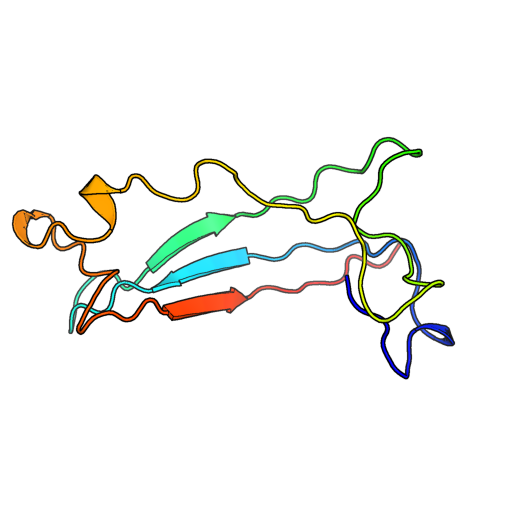 O 1
ATOM 730 N N . PHE A 1 90 ? -7.331 2.937 1.346 1.00 89.81 90 PHE A N 1
ATOM 731 C CA . PHE A 1 90 ? -5.894 3.191 1.327 1.00 89.81 90 PHE A CA 1
ATOM 732 C C . PHE A 1 90 ? -5.575 4.315 0.350 1.00 89.81 90 PHE A C 1
ATOM 734 O O . PHE A 1 90 ? -6.108 4.359 -0.761 1.00 89.81 90 PHE A O 1
ATOM 741 N N . ARG A 1 91 ? -4.664 5.200 0.746 1.00 88.19 91 ARG A N 1
ATOM 742 C CA . ARG A 1 91 ? -4.126 6.255 -0.109 1.00 88.19 91 ARG A CA 1
ATOM 743 C C . ARG A 1 91 ? -2.627 6.054 -0.270 1.00 88.19 91 ARG A C 1
ATOM 745 O O . ARG A 1 91 ? -1.928 5.812 0.706 1.00 88.19 91 ARG A O 1
ATOM 752 N N . VAL A 1 92 ? -2.144 6.173 -1.501 1.00 86.00 92 VAL A N 1
ATOM 753 C CA . VAL A 1 92 ? -0.710 6.245 -1.787 1.00 86.00 92 VAL A CA 1
ATOM 754 C C . VAL A 1 92 ? -0.390 7.684 -2.166 1.00 86.00 92 VAL A C 1
ATOM 756 O O . VAL A 1 92 ? -0.989 8.226 -3.094 1.00 86.00 92 VAL A O 1
ATOM 759 N N . THR A 1 93 ? 0.509 8.315 -1.421 1.00 84.44 93 THR A N 1
ATOM 760 C CA . THR A 1 93 ? 0.914 9.716 -1.591 1.00 84.44 93 THR A CA 1
ATOM 761 C C . THR A 1 93 ? 2.431 9.841 -1.636 1.00 84.44 93 THR A C 1
ATOM 763 O O . THR A 1 93 ? 3.147 8.857 -1.448 1.00 84.44 93 THR A O 1
ATOM 766 N N . ASN A 1 94 ? 2.910 11.056 -1.927 1.00 78.38 94 ASN A N 1
ATOM 767 C CA . ASN A 1 94 ? 4.330 11.417 -1.925 1.00 78.38 94 ASN A CA 1
ATOM 768 C C . ASN A 1 94 ? 5.193 10.429 -2.713 1.00 78.38 94 ASN A C 1
ATOM 770 O O . ASN A 1 94 ? 6.252 10.031 -2.248 1.00 78.38 94 ASN A O 1
ATOM 774 N N . VAL A 1 95 ? 4.706 9.987 -3.879 1.00 80.44 95 VAL A N 1
ATOM 775 C CA . VAL A 1 95 ? 5.497 9.149 -4.783 1.00 80.44 95 VAL A CA 1
ATOM 776 C C . VAL A 1 95 ? 6.521 10.054 -5.458 1.00 80.44 95 VAL A C 1
ATOM 778 O O . VAL A 1 95 ? 6.260 10.635 -6.511 1.00 80.44 95 VAL A O 1
ATOM 781 N N . GLU A 1 96 ? 7.667 10.213 -4.810 1.00 81.62 96 GLU A N 1
ATOM 782 C CA . GLU A 1 96 ? 8.742 11.093 -5.248 1.00 81.62 96 GLU A CA 1
ATOM 783 C C . GLU A 1 96 ? 9.887 10.266 -5.812 1.00 81.62 96 GLU A C 1
ATOM 785 O O . GLU A 1 96 ? 10.404 9.362 -5.161 1.00 81.62 96 GLU A O 1
ATOM 790 N N . VAL A 1 97 ? 10.294 10.568 -7.044 1.00 78.56 97 VAL A N 1
ATOM 791 C CA . VAL A 1 97 ? 11.421 9.890 -7.688 1.00 78.56 97 VAL A CA 1
ATOM 792 C C . VAL A 1 97 ? 12.703 10.629 -7.333 1.00 78.56 97 VAL A C 1
ATOM 794 O O . VAL A 1 97 ? 12.960 11.721 -7.847 1.00 78.56 97 VAL A O 1
ATOM 797 N N . THR A 1 98 ? 13.548 10.018 -6.510 1.00 70.88 98 THR A N 1
ATOM 798 C CA . THR A 1 98 ? 14.894 10.524 -6.241 1.00 70.88 98 THR A CA 1
ATOM 799 C C . THR A 1 98 ? 15.779 10.203 -7.442 1.00 70.88 98 THR A C 1
ATOM 801 O O . THR A 1 98 ? 16.291 9.095 -7.613 1.00 70.88 98 THR A O 1
ATOM 804 N N . SER A 1 99 ? 15.924 11.178 -8.339 1.00 57.47 99 SER A N 1
ATOM 805 C CA . SER A 1 99 ? 16.855 11.067 -9.462 1.00 57.47 99 SER A CA 1
ATOM 806 C C . SER A 1 99 ? 18.288 11.214 -8.959 1.00 57.47 99 SER A C 1
ATOM 808 O O . SER A 1 99 ? 18.648 12.264 -8.434 1.00 57.47 99 SER A O 1
ATOM 810 N N . VAL A 1 100 ? 19.101 10.175 -9.166 1.00 54.88 100 VAL A N 1
ATOM 811 C CA . VAL A 1 100 ? 20.571 10.273 -9.160 1.00 54.88 100 VAL A CA 1
ATOM 812 C C . VAL A 1 100 ? 21.069 10.611 -10.560 1.00 54.88 100 VAL A C 1
ATOM 814 O O . VAL A 1 100 ? 20.492 10.068 -11.544 1.00 54.88 100 VAL A O 1
#

Radius of gyration: 16.74 Å; Cα contacts (8 Å, |Δi|>4): 144; chains: 1; bounding box: 41×27×43 Å

Foldseek 3Di:
DWADPCLVVDDPLFDWWKWKWWFQPDPPDDTTDTDTQDDDDDDPPDDLSGHDPDDTHGPDDDDDPCSDDPCQCDDVVVSRPQQDPNDIDMDMDRGGGDDD

Nearest PDB structures (foldseek):
  6myd-assembly2_C  TM=7.507E-01  e=1.433E-03  Danio rerio
  5h10-assembly1_A  TM=7.578E-01  e=9.228E-03  Homo sapiens
  5e1t-assembly1_C  TM=7.026E-01  e=8.115E-03  Homo sapiens
  7ypc-assembly1_C  TM=6.845E-01  e=1.542E-02  Notothenia coriiceps
  4gwm-assembly1_B  TM=7.198E-01  e=3.365E-01  Homo sapiens

Sequence (100 aa):
MMKGEFDSHLKWPFKGEMTVELVNQKEGGEKYEQKPVEHCDPIEHDNPFQRVTEGDRSKKGWGLAEFISHSDLYNPEEGKEYLVNDTLIFRVTNVEVTSV

Mean predicted aligned error: 7.25 Å

Solvent-accessible surface area (backbone atoms only — not comparable to full-atom values): 6342 Å² total; per-residue (Å²): 81,60,52,55,98,58,54,90,79,53,76,73,55,63,48,51,42,41,32,49,31,46,34,29,69,47,86,94,55,83,48,60,55,78,47,78,48,77,67,70,85,60,64,91,85,75,51,46,46,44,76,44,85,64,77,65,47,46,97,42,80,84,81,66,93,81,74,68,57,78,69,55,38,56,30,70,93,80,63,29,29,30,54,51,96,94,39,74,50,76,45,79,43,70,77,41,74,60,81,129

Secondary structure (DSSP, 8-state):
-B--TTTTTS-SS--EEEEEEEEP--TTS--EEEEEE------TTS-TTS---SSSB-S-----TTSS-TTTTEEGGGTEE-SBTTB--EEEEEEEE---